Protein AF-A0AAJ1RHZ5-F1 (afdb_monomer_lite)

Secondary structure (DSSP, 8-state):
-HHHHHHHT-EE---TTEEE-S--TTS--SSSEEEEBS-TTTSTT-BPSP-EE-TT-HHHHHHHHHHHT--GGG---HHHHTSHHHHHHHHHHH----EEE-GGGT-SB-TTS-B--SSS---EEE--TTTTTTTTT--HHHHHHHHHHHHTHHHHHHHS----

Structure (mmCIF, N/CA/C/O backbone):
data_AF-A0AAJ1RHZ5-F1
#
_entry.id   AF-A0AAJ1RHZ5-F1
#
loop_
_atom_site.group_PDB
_atom_site.id
_atom_site.type_symbol
_atom_site.label_atom_id
_atom_site.label_alt_id
_atom_site.label_comp_id
_atom_site.label_asym_id
_atom_site.label_entity_id
_atom_site.label_seq_id
_atom_site.pdbx_PDB_ins_code
_atom_site.Cartn_x
_atom_site.Cartn_y
_atom_site.Cartn_z
_atom_site.occupancy
_atom_site.B_iso_or_equiv
_atom_site.auth_seq_id
_atom_site.auth_comp_id
_atom_site.auth_asym_id
_atom_site.auth_atom_id
_atom_site.pdbx_PDB_model_num
ATOM 1 N N . MET A 1 1 ? -2.445 11.296 5.668 1.00 91.81 1 MET A N 1
ATOM 2 C CA . MET A 1 1 ? -2.878 11.643 4.296 1.00 91.81 1 MET A CA 1
ATOM 3 C C . MET A 1 1 ? -3.380 10.452 3.487 1.00 91.81 1 MET A C 1
ATOM 5 O O . MET A 1 1 ? -4.572 10.395 3.252 1.00 91.81 1 MET A O 1
ATOM 9 N N . ARG A 1 2 ? -2.544 9.488 3.048 1.00 95.38 2 ARG A N 1
ATOM 10 C CA . ARG A 1 2 ? -3.006 8.370 2.181 1.00 95.38 2 ARG A CA 1
ATOM 11 C C . ARG A 1 2 ? -4.239 7.638 2.728 1.00 95.38 2 ARG A C 1
ATOM 13 O O . ARG A 1 2 ? -5.180 7.411 1.980 1.00 95.38 2 ARG A O 1
ATOM 20 N N . TYR A 1 3 ? -4.232 7.292 4.015 1.00 96.88 3 TYR A N 1
ATOM 21 C CA . TYR A 1 3 ? -5.358 6.601 4.648 1.00 96.88 3 TYR A CA 1
ATOM 22 C C . TYR A 1 3 ? -6.633 7.451 4.681 1.00 96.88 3 TYR A C 1
ATOM 24 O O . TYR A 1 3 ? -7.695 6.926 4.378 1.00 96.88 3 TYR A O 1
ATOM 32 N N . GLU A 1 4 ? -6.524 8.750 4.971 1.00 97.69 4 GLU A N 1
ATOM 33 C CA . GLU A 1 4 ? -7.658 9.690 4.975 1.00 97.69 4 GLU A CA 1
ATOM 34 C C . GLU A 1 4 ? -8.245 9.840 3.570 1.00 97.69 4 GLU A C 1
ATOM 36 O O . GLU A 1 4 ? -9.437 9.643 3.383 1.00 97.69 4 GLU A O 1
ATOM 41 N N . ILE A 1 5 ? -7.400 10.073 2.557 1.00 98.12 5 ILE A N 1
ATOM 42 C CA . ILE A 1 5 ? -7.841 10.226 1.161 1.00 98.12 5 ILE A CA 1
ATOM 43 C C . ILE A 1 5 ? -8.561 8.963 0.679 1.00 98.12 5 ILE A C 1
ATOM 45 O O . ILE A 1 5 ? -9.637 9.052 0.096 1.00 98.12 5 ILE A O 1
ATOM 49 N N . LEU A 1 6 ? -7.992 7.781 0.935 1.00 98.00 6 LEU A N 1
ATOM 50 C CA . LEU A 1 6 ? -8.618 6.518 0.540 1.00 98.00 6 LEU A CA 1
ATOM 51 C C . LEU A 1 6 ? -9.896 6.223 1.336 1.00 98.00 6 LEU A C 1
ATOM 53 O O . LEU A 1 6 ? -10.804 5.598 0.794 1.00 98.00 6 LEU A O 1
ATOM 57 N N . LEU A 1 7 ? -9.987 6.663 2.595 1.00 98.12 7 LEU A N 1
ATOM 58 C CA . LEU A 1 7 ? -11.204 6.519 3.387 1.00 98.12 7 LEU A CA 1
ATOM 59 C C . LEU A 1 7 ? -12.308 7.440 2.860 1.00 98.12 7 LEU A C 1
ATOM 61 O O . LEU A 1 7 ? -13.435 6.995 2.689 1.00 98.12 7 LEU A O 1
ATOM 65 N N . GLU A 1 8 ? -12.002 8.705 2.598 1.00 97.88 8 GLU A N 1
ATOM 66 C CA . GLU A 1 8 ? -12.999 9.702 2.203 1.00 97.88 8 GLU A CA 1
ATOM 67 C C . GLU A 1 8 ? -13.421 9.562 0.740 1.00 97.88 8 GLU A C 1
ATOM 69 O O . GLU A 1 8 ? -14.608 9.609 0.424 1.00 97.88 8 GLU A O 1
ATOM 74 N N . GLN A 1 9 ? -12.449 9.390 -0.156 1.00 97.81 9 GLN A N 1
ATOM 75 C CA . GLN A 1 9 ? -12.656 9.460 -1.605 1.00 97.81 9 GLN A CA 1
ATOM 76 C C . GLN A 1 9 ? -12.612 8.082 -2.271 1.00 97.81 9 GLN A C 1
ATOM 78 O O . GLN A 1 9 ? -13.174 7.891 -3.349 1.00 97.81 9 GLN A O 1
ATOM 83 N N . GLY A 1 10 ? -11.943 7.109 -1.647 1.00 96.81 10 GLY A N 1
ATOM 84 C CA . GLY A 1 10 ? -11.604 5.853 -2.305 1.00 96.81 10 GLY A CA 1
ATOM 85 C C . GLY A 1 10 ? -10.715 6.075 -3.532 1.00 96.81 10 GLY A C 1
ATOM 86 O O . GLY A 1 10 ? -9.856 6.958 -3.553 1.00 96.81 10 GLY A O 1
ATOM 87 N N . GLY A 1 11 ? -10.920 5.258 -4.562 1.00 96.06 11 GLY A N 1
ATOM 88 C CA . GLY A 1 11 ? -10.183 5.342 -5.820 1.00 96.06 11 GLY A CA 1
ATOM 89 C C . GLY A 1 11 ? -8.806 4.686 -5.747 1.00 96.06 11 GLY A C 1
ATOM 90 O O . GLY A 1 11 ? -8.569 3.826 -4.901 1.00 96.06 11 GLY A O 1
ATOM 91 N N . PHE A 1 12 ? -7.917 5.074 -6.664 1.00 96.44 12 PHE A N 1
ATOM 92 C CA . PHE A 1 12 ? -6.560 4.542 -6.813 1.00 96.44 12 PHE A CA 1
ATOM 93 C C . PHE A 1 12 ? -5.519 5.643 -6.573 1.00 96.44 12 PHE A C 1
ATOM 95 O O . PHE A 1 12 ? -5.577 6.712 -7.179 1.00 96.44 12 PHE A O 1
ATOM 102 N N . LEU A 1 13 ? -4.554 5.363 -5.698 1.00 96.19 13 LEU A N 1
ATOM 103 C CA . LEU A 1 13 ? -3.470 6.248 -5.299 1.00 96.19 13 LEU A CA 1
ATOM 104 C C . LEU A 1 13 ? -2.106 5.563 -5.541 1.00 96.19 13 LEU A C 1
ATOM 106 O O . LEU A 1 13 ? -1.600 4.851 -4.662 1.00 96.19 13 LEU A O 1
ATOM 110 N N . PRO A 1 14 ? -1.492 5.760 -6.724 1.00 92.69 14 PRO A N 1
ATOM 111 C CA . PRO A 1 14 ? -0.191 5.179 -7.041 1.00 92.69 14 PRO A CA 1
ATOM 112 C C . PRO A 1 14 ? 0.933 5.770 -6.176 1.00 92.69 14 PRO A C 1
ATOM 114 O O . PRO A 1 14 ? 0.801 6.832 -5.563 1.00 92.69 14 PRO A O 1
ATOM 117 N N . GLU A 1 15 ? 2.064 5.069 -6.105 1.00 91.38 15 GLU A N 1
ATOM 118 C CA . GLU A 1 15 ? 3.273 5.600 -5.468 1.00 91.38 15 GLU A CA 1
ATOM 119 C C . GLU A 1 15 ? 3.949 6.633 -6.374 1.00 91.38 15 GLU A C 1
ATOM 121 O O . GLU A 1 15 ? 4.084 6.429 -7.580 1.00 91.38 15 GLU A O 1
ATOM 126 N N . ALA A 1 16 ? 4.351 7.765 -5.791 1.00 90.31 16 ALA A N 1
ATOM 127 C CA . ALA A 1 16 ? 4.852 8.920 -6.539 1.00 90.31 16 ALA A CA 1
ATOM 128 C C . ALA A 1 16 ? 6.189 8.649 -7.248 1.00 90.31 16 ALA A C 1
ATOM 130 O O . ALA A 1 16 ? 6.526 9.322 -8.217 1.00 90.31 16 ALA A O 1
ATOM 131 N N . ASP A 1 17 ? 6.947 7.665 -6.773 1.00 90.19 17 ASP A N 1
ATOM 132 C CA . ASP A 1 17 ? 8.233 7.241 -7.316 1.00 90.19 17 ASP A CA 1
ATOM 133 C C . ASP A 1 17 ? 8.133 5.919 -8.082 1.00 90.19 17 ASP A C 1
ATOM 135 O O . ASP A 1 17 ? 9.094 5.152 -8.153 1.00 90.19 17 ASP A O 1
ATOM 139 N N . SER A 1 18 ? 6.967 5.654 -8.672 1.00 93.50 18 SER A N 1
ATOM 140 C CA . SER A 1 18 ? 6.740 4.504 -9.540 1.00 93.50 18 SER A CA 1
ATOM 141 C C . SER A 1 18 ? 6.632 4.910 -11.012 1.00 93.50 18 SER A C 1
ATOM 143 O O . SER A 1 18 ? 6.037 5.929 -11.364 1.00 93.50 18 SER A O 1
ATOM 145 N N . ILE A 1 19 ? 7.220 4.098 -11.891 1.00 96.00 19 ILE A N 1
ATOM 146 C CA . ILE A 1 19 ? 7.029 4.205 -13.339 1.00 96.00 19 ILE A CA 1
ATOM 147 C C . ILE A 1 19 ? 5.815 3.361 -13.711 1.00 96.00 19 ILE A C 1
ATOM 149 O O . ILE A 1 19 ? 5.817 2.154 -13.477 1.00 96.00 19 ILE A O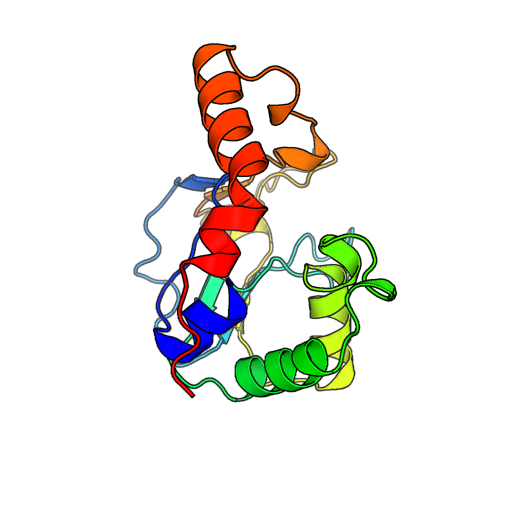 1
ATOM 153 N N . CYS A 1 20 ? 4.807 3.978 -14.323 1.00 96.50 20 CYS A N 1
ATOM 154 C CA . CYS A 1 20 ? 3.653 3.268 -14.869 1.00 96.50 20 CYS A CA 1
ATOM 155 C C . CYS A 1 20 ? 4.052 2.502 -16.142 1.00 96.50 20 CYS A C 1
ATOM 157 O O . CYS A 1 20 ? 4.539 3.097 -17.104 1.00 96.50 20 CYS A O 1
ATOM 159 N N . LEU A 1 21 ? 3.849 1.184 -16.139 1.00 97.19 21 LEU A N 1
ATOM 160 C CA . LEU A 1 21 ? 4.155 0.280 -17.254 1.00 97.19 21 LEU A CA 1
ATOM 161 C C . LEU A 1 21 ? 2.889 -0.239 -17.950 1.00 97.19 21 LEU A C 1
ATOM 163 O O . LEU A 1 21 ? 2.957 -0.680 -19.098 1.00 97.19 21 LEU A O 1
ATOM 167 N N . ARG A 1 22 ? 1.740 -0.200 -17.263 1.00 97.06 22 ARG A N 1
ATOM 168 C CA . ARG A 1 22 ? 0.437 -0.649 -17.769 1.00 97.06 22 ARG A CA 1
ATOM 169 C C . ARG A 1 22 ? -0.705 0.070 -17.049 1.00 97.06 22 ARG A C 1
ATOM 171 O O . ARG A 1 22 ? -0.563 0.438 -15.886 1.00 97.06 22 ARG A O 1
ATOM 178 N N . ASN A 1 23 ? -1.843 0.227 -17.726 1.00 95.50 23 ASN A N 1
ATOM 179 C CA . ASN A 1 23 ? -3.095 0.630 -17.084 1.00 95.50 23 ASN A CA 1
ATOM 180 C C . ASN A 1 23 ? -3.543 -0.401 -16.036 1.00 95.50 23 ASN A C 1
ATOM 182 O O . ASN A 1 23 ? -3.188 -1.574 -16.095 1.00 95.50 23 ASN A O 1
ATOM 186 N N . VAL A 1 24 ? -4.340 0.048 -15.073 1.00 95.69 24 VAL A N 1
ATOM 187 C CA . VAL A 1 24 ? -4.812 -0.772 -13.947 1.00 95.69 24 VAL A CA 1
ATOM 188 C C . VAL A 1 24 ? -6.314 -1.042 -14.023 1.00 95.69 24 VAL A C 1
ATOM 190 O O . VAL A 1 24 ? -6.916 -1.381 -13.017 1.00 95.69 24 VAL A O 1
ATOM 193 N N . ASP A 1 25 ? -6.927 -0.889 -15.199 1.00 92.06 25 ASP A N 1
ATOM 194 C CA . ASP A 1 25 ? -8.387 -0.959 -15.383 1.00 92.06 25 ASP A CA 1
ATOM 195 C C . ASP A 1 25 ? -8.969 -2.330 -14.996 1.00 92.06 25 ASP A C 1
ATOM 197 O O . ASP A 1 25 ? -10.109 -2.436 -14.553 1.00 92.06 25 ASP A O 1
ATOM 201 N N . GLU A 1 26 ? -8.172 -3.388 -15.159 1.00 93.56 26 GLU A N 1
ATOM 202 C CA . GLU A 1 26 ? -8.501 -4.758 -14.748 1.00 93.56 26 GLU A CA 1
ATOM 203 C C . GLU A 1 26 ? -8.249 -5.031 -13.259 1.00 93.56 26 GLU A C 1
ATOM 205 O O . GLU A 1 26 ? -8.687 -6.052 -12.723 1.00 93.56 26 GLU A O 1
ATOM 210 N N . LEU A 1 27 ? -7.540 -4.128 -12.582 1.00 93.69 27 LEU A N 1
ATOM 211 C CA . LEU A 1 27 ? -7.325 -4.181 -11.147 1.00 93.69 27 LEU A CA 1
ATOM 212 C C . LEU A 1 27 ? -8.444 -3.412 -10.439 1.00 93.69 27 LEU A C 1
ATOM 214 O O . LEU A 1 27 ? -9.031 -2.480 -10.976 1.00 93.69 27 LEU A O 1
ATOM 218 N N . PHE A 1 28 ? -8.727 -3.790 -9.194 1.00 92.31 28 PHE A N 1
ATOM 219 C CA . PHE A 1 28 ? -9.679 -3.075 -8.328 1.00 92.31 28 PHE A CA 1
ATOM 220 C C . PHE A 1 28 ? -11.163 -3.175 -8.738 1.00 92.31 28 PHE A C 1
ATOM 222 O O . PHE A 1 28 ? -11.963 -2.295 -8.435 1.00 92.31 28 PHE A O 1
ATOM 229 N N . VAL A 1 29 ? -11.552 -4.270 -9.399 1.00 91.56 29 VAL A N 1
ATOM 230 C CA . VAL A 1 29 ? -12.923 -4.478 -9.910 1.00 91.56 29 VAL A CA 1
ATOM 231 C C . VAL A 1 29 ? -13.965 -4.827 -8.841 1.00 91.56 29 VAL A C 1
ATOM 233 O O . VAL A 1 29 ? -15.161 -4.816 -9.129 1.00 91.56 29 VAL A O 1
ATOM 236 N N . LEU A 1 30 ? -13.538 -5.160 -7.620 1.00 92.38 30 LEU A N 1
ATOM 237 C CA . LEU A 1 30 ? -14.430 -5.463 -6.501 1.00 92.38 30 LEU A CA 1
ATOM 238 C C . LEU A 1 30 ? -14.320 -4.369 -5.427 1.00 92.38 30 LEU A C 1
ATOM 240 O O . LEU A 1 30 ? -13.256 -3.779 -5.249 1.00 92.38 30 LEU A O 1
ATOM 244 N N . PRO A 1 31 ? -15.388 -4.093 -4.665 1.00 91.25 31 PRO A N 1
ATOM 245 C CA . PRO A 1 31 ? -15.277 -3.234 -3.496 1.00 91.25 31 PRO A CA 1
ATOM 246 C C . PRO A 1 31 ? -14.367 -3.885 -2.448 1.00 91.25 31 PRO A C 1
ATOM 248 O O . PRO A 1 31 ? -14.729 -4.888 -1.842 1.00 91.25 31 PRO A O 1
ATOM 251 N N . SER A 1 32 ? -13.166 -3.345 -2.270 1.00 9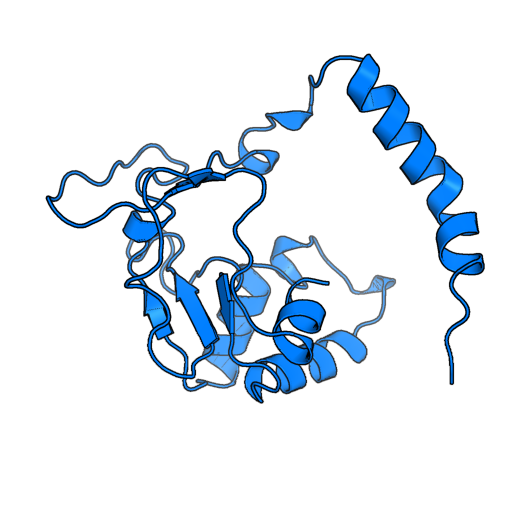6.00 32 SER A N 1
ATOM 252 C CA . SER A 1 32 ? -12.168 -3.832 -1.315 1.00 96.00 32 SER A CA 1
ATOM 253 C C . SER A 1 32 ? -11.163 -2.721 -1.028 1.00 96.00 32 SER A C 1
ATOM 255 O O . SER A 1 32 ? -11.095 -1.709 -1.732 1.00 96.00 32 SER A O 1
ATOM 257 N N . LEU A 1 33 ? -10.354 -2.932 0.002 1.00 97.88 33 LEU A N 1
ATOM 258 C CA . LEU A 1 33 ? -9.101 -2.229 0.219 1.00 97.88 33 LEU A CA 1
ATOM 259 C C . LEU A 1 33 ? -7.950 -3.058 -0.363 1.00 97.88 33 LEU A C 1
ATOM 261 O O . LEU A 1 33 ? -7.864 -4.264 -0.125 1.00 97.88 33 LEU A O 1
ATOM 265 N N . TYR A 1 34 ? -7.102 -2.426 -1.167 1.00 98.06 34 TYR A N 1
ATOM 266 C CA . TYR A 1 34 ? -6.118 -3.099 -2.008 1.00 98.06 34 TYR A CA 1
ATOM 267 C C . TYR A 1 34 ? -4.691 -2.689 -1.669 1.00 98.06 34 TYR A C 1
ATOM 269 O O . TYR A 1 34 ? -4.369 -1.503 -1.596 1.00 98.06 34 TYR A O 1
ATOM 277 N N . THR A 1 35 ? -3.807 -3.672 -1.545 1.00 97.38 35 THR A N 1
ATOM 278 C CA . THR A 1 35 ? -2.354 -3.484 -1.448 1.00 97.38 35 THR A CA 1
ATOM 279 C C . THR A 1 35 ? -1.627 -4.568 -2.256 1.00 97.38 35 THR A C 1
ATOM 281 O O . THR A 1 35 ? -2.264 -5.390 -2.911 1.00 97.38 35 THR A O 1
ATOM 284 N N . ALA A 1 36 ? -0.299 -4.575 -2.251 1.00 96.88 36 ALA A N 1
ATOM 285 C CA . ALA A 1 36 ? 0.524 -5.656 -2.774 1.00 96.88 36 ALA A CA 1
ATOM 286 C C . ALA A 1 36 ? 1.613 -6.019 -1.766 1.00 96.88 36 ALA A C 1
ATOM 288 O O . ALA A 1 36 ? 2.026 -5.186 -0.959 1.00 96.88 36 ALA A O 1
ATOM 289 N N . TYR A 1 37 ? 2.116 -7.248 -1.825 1.00 96.56 37 TYR A N 1
ATOM 290 C CA . TYR A 1 37 ? 3.303 -7.609 -1.057 1.00 96.56 37 TYR A CA 1
ATOM 291 C C . TYR A 1 37 ? 4.509 -6.749 -1.459 1.00 96.56 37 TYR A C 1
ATOM 293 O O . TYR A 1 37 ? 4.697 -6.407 -2.623 1.00 96.56 37 TYR A O 1
ATOM 301 N N . GLU A 1 38 ? 5.382 -6.441 -0.501 1.00 93.31 38 GLU A N 1
ATOM 302 C CA . GLU A 1 38 ? 6.669 -5.810 -0.811 1.00 93.31 38 GLU A CA 1
ATOM 303 C C . GLU A 1 38 ? 7.614 -6.841 -1.448 1.00 93.31 38 GLU A C 1
ATOM 305 O O . GLU A 1 38 ? 8.228 -6.595 -2.484 1.00 93.31 38 GLU A O 1
ATOM 310 N N . HIS A 1 39 ? 7.704 -8.021 -0.824 1.00 92.94 39 HIS A N 1
ATOM 311 C CA . HIS A 1 39 ? 8.287 -9.236 -1.388 1.00 92.94 39 HIS A CA 1
ATOM 312 C C . HIS A 1 39 ? 7.926 -10.444 -0.507 1.00 92.94 39 HIS A C 1
ATOM 314 O O . HIS A 1 39 ? 8.383 -10.553 0.632 1.00 92.94 39 HIS A O 1
ATOM 320 N N . GLU A 1 40 ? 7.210 -11.417 -1.062 1.00 92.75 40 GLU A N 1
ATOM 321 C CA . GLU A 1 40 ? 6.616 -12.560 -0.350 1.00 92.75 40 GLU A CA 1
ATOM 322 C C . GLU A 1 40 ? 7.640 -13.413 0.411 1.00 92.75 40 GLU A C 1
ATOM 324 O O . GLU A 1 40 ? 7.366 -13.891 1.507 1.00 92.75 40 GLU A O 1
ATOM 329 N N . THR A 1 41 ? 8.838 -13.605 -0.153 1.00 90.44 41 THR A N 1
ATOM 330 C CA . THR A 1 41 ? 9.854 -14.516 0.414 1.00 90.44 41 THR A CA 1
ATOM 331 C C . THR A 1 41 ? 10.979 -13.802 1.150 1.00 90.44 41 THR A C 1
ATOM 333 O O . THR A 1 41 ? 11.547 -14.358 2.086 1.00 90.44 41 THR A O 1
ATOM 336 N N . LYS A 1 42 ? 11.343 -12.581 0.739 1.00 90.38 42 LYS A N 1
ATOM 337 C CA . LYS A 1 42 ? 12.432 -11.827 1.384 1.00 90.38 42 LYS A CA 1
ATOM 338 C C . LYS A 1 42 ? 11.947 -10.979 2.552 1.00 90.38 42 LYS A C 1
ATOM 340 O O . LYS A 1 42 ? 12.746 -10.690 3.440 1.00 90.38 42 LYS A O 1
ATOM 345 N N . ARG A 1 43 ? 10.668 -10.596 2.555 1.00 89.75 43 ARG A N 1
ATOM 346 C CA . ARG A 1 43 ? 10.027 -9.812 3.613 1.00 89.75 43 ARG A CA 1
ATOM 347 C C . ARG A 1 43 ? 8.598 -10.312 3.856 1.00 89.75 43 ARG A C 1
ATOM 349 O O . ARG A 1 43 ? 7.642 -9.586 3.594 1.00 89.75 43 ARG A O 1
ATOM 356 N N . PRO A 1 44 ? 8.437 -11.547 4.355 1.00 91.12 44 PRO A N 1
ATOM 357 C CA . PRO A 1 44 ? 7.117 -12.137 4.546 1.00 91.12 44 PRO A CA 1
ATOM 358 C C . PRO A 1 44 ? 6.227 -11.243 5.420 1.00 91.12 44 PRO A C 1
ATOM 360 O O . PRO A 1 44 ? 6.661 -10.721 6.451 1.00 91.12 44 PRO A O 1
ATOM 363 N N . GLY A 1 45 ? 4.989 -11.050 4.968 1.00 92.56 45 GLY A N 1
ATOM 364 C CA . GLY A 1 45 ? 3.980 -10.207 5.610 1.00 92.56 45 GLY A CA 1
ATOM 365 C C . GLY A 1 45 ? 4.092 -8.710 5.311 1.00 92.56 45 GLY A C 1
ATOM 366 O O . GLY A 1 45 ? 3.109 -8.003 5.498 1.00 92.56 45 GLY A O 1
ATOM 367 N N . PHE A 1 46 ? 5.234 -8.204 4.832 1.00 95.69 46 PHE A N 1
ATOM 368 C CA . PHE A 1 46 ? 5.324 -6.795 4.445 1.00 95.69 46 PHE A CA 1
ATOM 369 C C . PHE A 1 46 ? 4.544 -6.540 3.161 1.00 95.69 46 PHE A C 1
ATOM 371 O O . PHE A 1 46 ? 4.685 -7.268 2.174 1.00 95.69 46 PHE A O 1
ATOM 378 N N . VAL A 1 47 ? 3.769 -5.465 3.187 1.00 96.38 47 VAL A N 1
ATOM 379 C CA . VAL A 1 47 ? 2.986 -4.967 2.063 1.00 96.38 47 VAL A CA 1
ATOM 380 C C . VAL A 1 47 ? 3.352 -3.513 1.792 1.00 96.38 47 VAL A C 1
ATOM 382 O O . VAL A 1 47 ? 3.799 -2.801 2.696 1.00 96.38 47 VAL A O 1
ATOM 385 N N . SER A 1 48 ? 3.160 -3.081 0.552 1.00 94.25 48 SER A N 1
ATOM 386 C CA . SER A 1 48 ? 3.167 -1.667 0.192 1.00 94.25 48 SER A CA 1
ATOM 387 C C . SER A 1 48 ? 2.051 -0.911 0.932 1.00 94.25 48 SER A C 1
ATOM 389 O O . SER A 1 48 ? 1.088 -1.522 1.415 1.00 94.25 48 SER A O 1
ATOM 391 N N . PRO A 1 49 ? 2.114 0.426 1.010 1.00 94.06 49 PRO A N 1
ATOM 392 C CA . PRO A 1 49 ? 0.952 1.224 1.376 1.00 94.06 49 PRO A CA 1
ATOM 393 C C . PRO A 1 49 ? -0.239 0.909 0.456 1.00 94.06 49 PRO A C 1
ATOM 395 O O . PRO A 1 49 ? -0.054 0.527 -0.699 1.00 94.06 49 PRO A O 1
ATOM 398 N N . PHE A 1 50 ? -1.470 1.082 0.945 1.00 97.38 50 PHE A N 1
ATOM 399 C CA . PHE A 1 50 ? -2.668 0.784 0.150 1.00 97.38 50 PHE A CA 1
ATOM 400 C C . PHE A 1 50 ? -2.683 1.538 -1.181 1.00 97.38 50 PHE A C 1
ATOM 402 O O . PHE A 1 50 ? -2.454 2.747 -1.211 1.00 97.38 50 PHE A O 1
ATOM 409 N N . TYR A 1 51 ? -2.967 0.820 -2.263 1.00 96.81 51 TYR A N 1
ATOM 410 C CA . TYR A 1 51 ? -3.057 1.359 -3.614 1.00 96.81 51 TYR A CA 1
ATOM 411 C C . TYR A 1 51 ? -4.462 1.841 -3.944 1.00 96.81 51 TYR A C 1
ATOM 413 O O . TYR A 1 51 ? -4.595 2.845 -4.626 1.00 96.81 51 TYR A O 1
ATOM 421 N N . ALA A 1 52 ? -5.504 1.149 -3.486 1.00 97.69 52 ALA A N 1
ATOM 422 C CA . ALA A 1 52 ? -6.876 1.530 -3.798 1.00 97.69 52 ALA A CA 1
ATOM 423 C C . ALA A 1 52 ? -7.845 1.158 -2.683 1.00 97.69 52 ALA A C 1
ATOM 425 O O . ALA A 1 52 ? -7.575 0.243 -1.905 1.00 97.69 52 ALA A O 1
ATOM 426 N N . SER A 1 53 ? -8.978 1.849 -2.624 1.00 97.75 53 SER A N 1
ATOM 427 C CA . SER A 1 53 ? -10.061 1.539 -1.693 1.00 97.75 53 SER A CA 1
ATOM 428 C C . SER A 1 53 ? -11.414 1.917 -2.277 1.00 97.75 53 SER A C 1
ATOM 430 O O . SER A 1 53 ? -11.532 2.880 -3.034 1.00 97.75 53 SER A O 1
ATOM 432 N N . SER A 1 54 ? -12.463 1.219 -1.853 1.00 94.69 54 SER A N 1
ATOM 433 C CA . SER A 1 54 ? -13.791 1.840 -1.812 1.00 94.69 54 SER A CA 1
ATOM 434 C C . SER A 1 54 ? -13.832 2.905 -0.706 1.00 94.69 54 SER A C 1
ATOM 436 O O . SER A 1 54 ? -13.210 2.695 0.343 1.00 94.69 54 SER A O 1
ATOM 438 N N . PRO A 1 55 ? -14.536 4.032 -0.902 1.00 96.12 55 PRO A N 1
ATOM 439 C CA . PRO A 1 55 ? -14.710 5.013 0.164 1.00 96.12 55 PRO A CA 1
ATOM 440 C C . PRO A 1 55 ? -15.429 4.371 1.362 1.00 96.12 55 PRO A C 1
ATOM 442 O O . PRO A 1 55 ? -16.280 3.497 1.197 1.00 96.12 55 PRO A O 1
ATOM 445 N N . GLY A 1 56 ? -15.074 4.790 2.574 1.00 96.75 56 GLY A N 1
ATOM 446 C CA . GLY A 1 56 ? -15.682 4.330 3.823 1.00 96.75 56 GLY A CA 1
ATOM 447 C C . GLY A 1 56 ? -15.215 2.957 4.316 1.00 96.75 56 GLY A C 1
ATOM 448 O O . GLY A 1 56 ? -15.875 2.374 5.174 1.00 96.75 56 GLY A O 1
ATOM 449 N N . HIS A 1 57 ? -14.110 2.408 3.798 1.00 97.25 57 HIS A N 1
ATOM 450 C CA . HIS A 1 57 ? -13.637 1.087 4.222 1.00 97.25 57 HIS A CA 1
ATOM 451 C C . HIS A 1 57 ? -13.303 1.055 5.725 1.00 97.25 57 HIS A C 1
ATOM 453 O O . HIS A 1 57 ? -12.419 1.777 6.192 1.00 97.25 57 HIS A O 1
ATOM 459 N N . SER A 1 58 ? -13.965 0.173 6.481 1.00 97.31 58 SER A N 1
ATOM 460 C CA . SER A 1 58 ? -13.894 0.127 7.953 1.00 97.31 58 SER A CA 1
ATOM 461 C C . SER A 1 58 ? -12.472 -0.036 8.488 1.00 97.31 58 SER A C 1
ATOM 463 O O . SER A 1 58 ? -12.109 0.589 9.481 1.00 97.31 58 SER A O 1
ATOM 465 N N . PHE A 1 59 ? -11.635 -0.814 7.797 1.00 98.00 59 PHE A N 1
ATOM 466 C CA . PHE A 1 59 ? -10.241 -0.995 8.198 1.00 98.00 59 PHE A CA 1
ATOM 467 C C . PHE A 1 59 ? -9.410 0.298 8.147 1.00 98.00 59 PHE A C 1
ATOM 469 O O . PHE A 1 59 ? -8.555 0.511 9.002 1.00 98.00 59 PHE A O 1
ATOM 476 N N . LEU A 1 60 ? -9.672 1.191 7.184 1.00 98.06 60 LEU A N 1
ATOM 477 C CA . LEU A 1 60 ? -8.992 2.489 7.127 1.00 98.06 60 LEU A CA 1
ATOM 478 C C . LEU A 1 60 ? -9.422 3.387 8.288 1.00 98.06 60 LEU A C 1
ATOM 480 O O . LEU A 1 60 ? -8.565 4.019 8.900 1.00 98.06 60 LEU A O 1
ATOM 484 N N . ALA A 1 61 ? -10.718 3.401 8.619 1.00 97.69 61 ALA A N 1
ATOM 485 C CA . ALA A 1 61 ? -11.228 4.132 9.780 1.00 97.69 61 ALA A CA 1
ATOM 486 C C . ALA A 1 61 ? -10.576 3.627 11.074 1.00 97.69 61 ALA A C 1
ATOM 488 O O . ALA A 1 61 ? -10.041 4.415 11.842 1.00 97.69 61 ALA A O 1
ATOM 489 N N . GLN A 1 62 ? -10.493 2.306 11.248 1.00 98.00 62 GLN A N 1
ATOM 490 C CA . GLN A 1 62 ? -9.845 1.693 12.406 1.00 98.00 62 GLN A CA 1
ATOM 491 C C . GLN A 1 62 ? -8.348 2.036 12.516 1.00 98.00 62 GLN A C 1
ATOM 493 O O . GLN A 1 62 ? -7.850 2.293 13.612 1.00 98.00 62 GLN A O 1
ATOM 498 N N . ILE A 1 63 ? -7.620 2.060 11.392 1.00 97.69 63 ILE A N 1
ATOM 499 C CA . ILE A 1 63 ? -6.219 2.505 11.362 1.00 97.69 63 ILE A CA 1
ATOM 500 C C . ILE A 1 63 ? -6.112 3.975 11.784 1.00 97.69 63 ILE A C 1
ATOM 502 O O . ILE A 1 63 ? -5.236 4.317 12.576 1.00 97.69 63 ILE A O 1
ATOM 506 N N . LEU A 1 64 ? -6.975 4.846 11.257 1.00 97.50 64 LEU A N 1
ATOM 507 C CA . LEU A 1 64 ? -6.956 6.273 11.582 1.00 97.50 64 LEU A CA 1
ATOM 508 C C . LEU A 1 64 ? -7.314 6.536 13.042 1.00 97.50 64 LEU A C 1
ATOM 510 O O . LEU A 1 64 ? -6.642 7.347 13.676 1.00 97.50 64 LEU A O 1
ATOM 514 N N . ASP A 1 65 ? -8.277 5.802 13.595 1.00 97.31 65 ASP A N 1
ATOM 515 C CA . ASP A 1 65 ? -8.613 5.861 15.014 1.00 97.31 65 ASP A CA 1
ATOM 516 C C . ASP A 1 65 ? -7.390 5.515 15.873 1.00 97.31 65 ASP A C 1
ATOM 518 O O . ASP A 1 65 ? -7.054 6.274 16.778 1.00 97.31 65 ASP A O 1
ATOM 522 N N . GLU A 1 66 ? -6.653 4.444 15.560 1.00 95.50 66 GLU A N 1
ATOM 523 C CA . GLU A 1 66 ? -5.425 4.087 16.289 1.00 95.50 66 GLU A CA 1
ATOM 524 C C . GLU A 1 66 ? -4.333 5.158 16.136 1.00 95.50 66 GLU A C 1
ATOM 526 O O . GLU A 1 66 ? -3.720 5.568 17.124 1.00 95.50 66 GLU A O 1
ATOM 531 N N . ILE A 1 67 ? -4.104 5.648 14.913 1.00 94.81 67 ILE A N 1
ATOM 532 C CA . ILE A 1 67 ? -3.093 6.679 14.646 1.00 94.81 67 ILE A CA 1
ATOM 533 C C . ILE A 1 67 ? -3.440 7.990 15.368 1.00 94.81 67 ILE A C 1
ATOM 535 O O . ILE A 1 67 ? -2.534 8.657 15.866 1.00 94.81 67 ILE A O 1
ATOM 539 N N . SER A 1 68 ? -4.725 8.343 15.484 1.00 94.56 68 SER A N 1
ATOM 540 C CA . SER A 1 68 ? -5.187 9.573 16.148 1.00 94.56 68 SER A CA 1
ATOM 541 C C . SER A 1 68 ? -4.827 9.634 17.636 1.00 94.56 68 SER A C 1
ATOM 543 O O . SER A 1 68 ? -4.707 10.719 18.203 1.00 94.56 68 SER A O 1
ATOM 545 N N . GLN A 1 69 ? -4.617 8.477 18.269 1.00 94.25 69 GLN A N 1
ATOM 546 C CA . GLN A 1 69 ? -4.226 8.390 19.676 1.00 94.25 69 GLN A CA 1
ATOM 547 C C . GLN A 1 69 ? -2.712 8.563 19.880 1.00 94.25 69 GLN A C 1
ATOM 549 O O . GLN A 1 69 ? -2.252 8.743 21.013 1.00 94.25 69 GLN A O 1
ATOM 554 N N . LEU A 1 70 ? -1.916 8.515 18.806 1.00 91.38 70 LEU A N 1
ATOM 555 C CA . LEU A 1 70 ? -0.466 8.650 18.887 1.00 91.38 70 LEU A CA 1
ATOM 556 C C . LEU A 1 70 ? -0.064 10.099 19.161 1.00 91.38 70 LEU A C 1
ATOM 558 O O . LEU A 1 70 ? -0.544 11.045 18.543 1.00 91.38 70 LEU A O 1
ATOM 562 N N . GLN A 1 71 ? 0.898 10.273 20.063 1.00 91.31 71 GLN A N 1
ATOM 563 C CA . GLN A 1 71 ? 1.487 11.581 20.317 1.00 91.31 71 GLN A CA 1
ATOM 564 C C . GLN A 1 71 ? 2.631 11.837 19.327 1.00 91.31 71 GLN A C 1
ATOM 566 O O . GLN A 1 71 ? 3.431 10.928 19.085 1.00 91.31 71 GLN A O 1
ATOM 571 N N . PRO A 1 72 ? 2.818 13.068 18.813 1.00 88.81 72 PRO A N 1
ATOM 572 C CA . PRO A 1 72 ? 3.916 13.368 17.889 1.00 88.81 72 PRO A CA 1
ATOM 573 C C . PRO A 1 72 ? 5.295 12.943 18.414 1.00 88.81 72 PRO A C 1
ATOM 575 O O . PRO A 1 72 ? 6.124 12.434 17.668 1.00 88.81 72 PRO A O 1
ATOM 578 N N . LYS A 1 73 ? 5.520 13.071 19.729 1.00 91.50 73 LYS A N 1
ATOM 579 C CA . LYS A 1 73 ? 6.776 12.684 20.395 1.00 91.50 73 LYS A CA 1
ATOM 580 C C . LYS A 1 73 ? 7.019 11.171 20.452 1.00 91.50 73 LYS A C 1
ATOM 582 O O . LYS A 1 73 ? 8.148 10.766 20.702 1.00 91.50 73 LYS A O 1
ATOM 587 N N . SER A 1 74 ? 5.984 10.349 20.270 1.00 88.88 74 SER A N 1
ATOM 588 C CA . SER A 1 74 ? 6.102 8.885 20.245 1.00 88.88 74 SER A CA 1
ATOM 589 C C . SER A 1 74 ? 6.257 8.314 18.836 1.00 88.88 74 SER A C 1
ATOM 591 O O . SER A 1 74 ? 6.453 7.110 18.695 1.00 88.88 74 SER A O 1
ATOM 593 N N . LEU A 1 75 ? 6.163 9.148 17.794 1.00 90.19 75 LEU A N 1
ATOM 594 C CA . LEU A 1 75 ? 6.318 8.692 16.418 1.00 90.19 75 LEU A CA 1
ATOM 595 C C . LEU A 1 75 ? 7.783 8.336 16.135 1.00 90.19 75 LEU A C 1
ATOM 597 O O . LEU A 1 75 ? 8.701 9.121 16.361 1.00 90.19 75 LEU A O 1
ATOM 601 N N . LEU A 1 76 ? 7.983 7.135 15.603 1.00 92.00 76 LEU A N 1
ATOM 602 C CA . LEU A 1 76 ? 9.223 6.691 14.976 1.00 92.00 76 LEU A CA 1
ATOM 603 C C . LEU A 1 76 ? 9.255 7.144 13.506 1.00 92.00 76 LEU A C 1
ATOM 605 O O . LEU A 1 76 ? 8.455 7.973 13.066 1.00 92.00 76 LEU A O 1
ATOM 609 N N . THR A 1 77 ? 10.153 6.558 12.713 1.00 90.75 77 THR A N 1
ATOM 610 C CA . THR A 1 77 ? 10.203 6.791 11.261 1.00 90.75 77 THR A CA 1
ATOM 611 C C . THR A 1 77 ? 8.841 6.539 10.592 1.00 90.75 77 THR A C 1
ATOM 613 O O . THR A 1 77 ? 8.085 5.682 11.062 1.00 90.75 77 THR A O 1
ATOM 616 N N . PRO A 1 78 ? 8.527 7.209 9.464 1.00 89.06 78 PRO A N 1
ATOM 617 C CA . PRO A 1 78 ? 7.264 6.998 8.755 1.00 89.06 78 PRO A CA 1
ATOM 618 C C . PRO A 1 78 ? 6.995 5.522 8.457 1.00 89.06 78 PRO A C 1
ATOM 620 O O . PRO A 1 78 ? 5.897 5.042 8.707 1.00 89.06 78 PRO A O 1
ATOM 623 N N . PHE A 1 79 ? 8.024 4.779 8.038 1.00 90.75 79 PHE A N 1
ATOM 624 C CA . PHE A 1 79 ? 7.971 3.336 7.794 1.00 90.75 79 PHE A CA 1
ATOM 625 C C . PHE A 1 79 ? 7.444 2.529 8.998 1.00 90.75 79 PHE A C 1
ATOM 627 O O . PHE A 1 79 ? 6.683 1.581 8.803 1.00 90.75 79 PHE A O 1
ATOM 634 N N . MET A 1 80 ? 7.826 2.912 10.221 1.00 93.19 80 MET A N 1
ATOM 635 C CA . MET A 1 80 ? 7.460 2.223 11.465 1.00 93.19 80 MET A CA 1
ATOM 636 C C . MET A 1 80 ? 6.140 2.694 12.067 1.00 93.19 80 MET A C 1
ATOM 638 O O . MET A 1 80 ? 5.431 1.874 12.633 1.00 93.19 80 MET A O 1
ATOM 642 N N . SER A 1 81 ? 5.827 3.986 11.969 1.00 92.56 81 SER A N 1
ATOM 643 C CA . SER A 1 81 ? 4.660 4.568 12.648 1.00 92.56 81 SER A CA 1
ATOM 644 C C . SER A 1 81 ? 3.384 4.490 11.816 1.00 92.56 81 SER A C 1
ATOM 646 O O . SER A 1 81 ? 2.308 4.287 12.364 1.00 92.56 81 SER A O 1
ATOM 648 N N . VAL A 1 82 ? 3.493 4.680 10.496 1.00 92.12 82 VAL A N 1
ATOM 649 C CA . VAL A 1 82 ? 2.327 4.808 9.599 1.00 92.12 82 VAL A CA 1
ATOM 650 C C . VAL A 1 82 ? 2.518 4.145 8.228 1.00 92.12 82 VAL A C 1
ATOM 652 O O . VAL A 1 82 ? 1.582 4.114 7.439 1.00 92.12 82 VAL A O 1
ATOM 655 N N . GLY A 1 83 ? 3.710 3.632 7.918 1.00 92.00 83 GLY A N 1
ATOM 656 C CA . GLY A 1 83 ? 4.073 3.018 6.638 1.00 92.00 83 GLY A CA 1
ATOM 657 C C . GLY A 1 83 ? 4.031 1.488 6.669 1.00 92.00 83 GLY A C 1
ATOM 658 O O . GLY A 1 83 ? 3.283 0.891 7.436 1.00 92.00 83 GLY A O 1
ATOM 659 N N . ASN A 1 84 ? 4.849 0.840 5.835 1.00 93.81 84 ASN A N 1
ATOM 660 C CA . ASN A 1 84 ? 4.755 -0.599 5.551 1.00 93.81 84 ASN A CA 1
ATOM 661 C C . ASN A 1 84 ? 4.886 -1.496 6.794 1.00 93.81 84 ASN A C 1
ATOM 663 O O . ASN A 1 84 ? 4.254 -2.550 6.849 1.00 93.81 84 ASN A O 1
ATOM 667 N N . GLN A 1 85 ? 5.701 -1.121 7.792 1.00 95.25 85 GLN A N 1
ATOM 668 C CA . GLN A 1 85 ? 5.806 -1.920 9.018 1.00 95.25 85 GLN A CA 1
ATOM 669 C C . GLN A 1 85 ? 4.565 -1.768 9.892 1.00 95.25 85 GLN A C 1
ATOM 671 O O . GLN A 1 85 ? 4.023 -2.783 10.321 1.00 95.25 85 GLN A O 1
ATOM 676 N N . ALA A 1 86 ? 4.098 -0.535 10.106 1.00 95.81 86 ALA A N 1
ATOM 677 C CA . ALA A 1 86 ? 2.851 -0.291 10.829 1.00 95.81 86 ALA A CA 1
ATOM 678 C C . ALA A 1 86 ? 1.695 -1.046 10.169 1.00 95.81 86 ALA A C 1
ATOM 680 O O . ALA A 1 86 ? 0.961 -1.768 10.833 1.00 95.81 86 ALA A O 1
ATOM 681 N N . LEU A 1 87 ? 1.596 -0.960 8.840 1.00 97.00 87 LEU A N 1
ATOM 682 C CA . LEU A 1 87 ? 0.552 -1.628 8.079 1.00 97.00 87 LEU A CA 1
ATOM 683 C C . LEU A 1 87 ? 0.625 -3.157 8.193 1.00 97.00 87 LEU A C 1
ATOM 685 O O . LEU A 1 87 ? -0.399 -3.793 8.433 1.00 97.00 87 LEU A O 1
ATOM 689 N N . ARG A 1 88 ? 1.820 -3.758 8.097 1.00 97.00 88 ARG A N 1
ATOM 690 C CA . ARG A 1 88 ? 2.008 -5.191 8.383 1.00 97.00 88 ARG A CA 1
ATOM 691 C C . ARG A 1 88 ? 1.460 -5.545 9.764 1.00 97.00 88 ARG A C 1
ATOM 693 O O . ARG A 1 88 ? 0.767 -6.550 9.917 1.00 97.00 88 ARG A O 1
ATOM 700 N N . A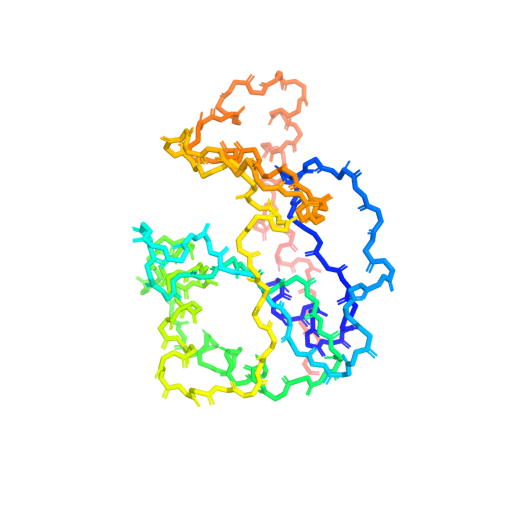SP A 1 89 ? 1.818 -4.754 10.769 1.00 97.12 89 ASP A N 1
ATOM 701 C CA . ASP A 1 89 ? 1.451 -5.026 12.152 1.00 97.12 89 ASP A CA 1
ATOM 702 C C . ASP A 1 89 ? -0.059 -4.838 12.378 1.00 97.12 89 ASP A C 1
ATOM 704 O O . ASP A 1 89 ? -0.660 -5.665 13.060 1.00 97.12 89 ASP A O 1
ATOM 708 N N . PHE A 1 90 ? -0.703 -3.860 11.731 1.00 97.56 90 PHE A N 1
ATOM 709 C CA . PHE A 1 90 ? -2.161 -3.691 11.732 1.00 97.56 90 PHE A CA 1
ATOM 710 C C . PHE A 1 90 ? -2.890 -4.861 11.069 1.00 97.56 90 PHE A C 1
ATOM 712 O O . PHE A 1 90 ? -3.832 -5.393 11.653 1.00 97.56 90 PHE A O 1
ATOM 719 N N . ILE A 1 91 ? -2.437 -5.308 9.892 1.00 97.81 91 ILE A N 1
ATOM 720 C CA . ILE A 1 91 ? -3.012 -6.477 9.207 1.00 97.81 91 ILE A CA 1
ATOM 721 C C . ILE A 1 91 ? -2.881 -7.713 10.097 1.00 97.81 91 ILE A C 1
ATOM 723 O O . ILE A 1 91 ? -3.846 -8.437 10.297 1.00 97.81 91 ILE A O 1
ATOM 727 N N . LYS A 1 92 ? -1.712 -7.924 10.711 1.00 97.19 92 LYS A N 1
ATOM 728 C CA . LYS A 1 92 ? -1.499 -9.044 11.636 1.00 97.19 92 LYS A CA 1
ATOM 729 C C . LYS A 1 92 ? -2.360 -8.945 12.902 1.00 97.19 92 LYS A C 1
ATOM 731 O O . LYS A 1 92 ? -2.757 -9.974 13.441 1.00 97.19 92 LYS A O 1
ATOM 736 N N . LYS A 1 93 ? -2.587 -7.733 13.416 1.00 97.75 93 LYS A N 1
ATOM 737 C CA . LYS A 1 93 ? -3.357 -7.472 14.643 1.00 97.75 93 LYS A CA 1
ATOM 738 C C . LYS A 1 93 ? -4.847 -7.741 14.444 1.00 97.75 93 LYS A C 1
ATOM 740 O O . LYS A 1 93 ? -5.483 -8.255 15.360 1.00 97.75 93 LYS A O 1
ATOM 745 N N . TRP A 1 94 ? -5.390 -7.361 13.292 1.00 98.06 94 TRP A N 1
ATOM 746 C CA . TRP A 1 94 ? -6.836 -7.297 13.075 1.00 98.06 94 TRP A CA 1
ATOM 747 C C . TRP A 1 94 ? -7.370 -8.235 11.994 1.00 98.06 94 TRP A C 1
ATOM 749 O O . TRP A 1 94 ? -8.583 -8.376 11.914 1.00 98.06 94 TRP A O 1
ATOM 759 N N . ASP A 1 95 ? -6.494 -8.870 11.212 1.00 97.12 95 ASP A N 1
ATOM 760 C CA . ASP A 1 95 ? -6.835 -9.822 10.144 1.00 97.12 95 ASP A CA 1
ATOM 761 C C . ASP A 1 95 ? -8.015 -9.350 9.267 1.00 97.12 95 ASP A C 1
ATOM 763 O O . ASP A 1 95 ? -9.060 -10.000 9.202 1.00 97.12 95 ASP A O 1
ATOM 767 N N . PRO A 1 96 ? -7.907 -8.150 8.666 1.00 97.19 96 PRO A N 1
ATOM 768 C CA . PRO A 1 96 ? -9.010 -7.544 7.936 1.00 97.19 96 PRO A CA 1
ATOM 769 C C . PRO A 1 96 ? -9.271 -8.265 6.610 1.00 97.19 96 PRO A C 1
ATOM 771 O O . PRO A 1 96 ? -8.355 -8.803 5.987 1.00 97.19 96 PRO A O 1
ATOM 774 N N . ASP A 1 97 ? -10.503 -8.162 6.117 1.00 95.69 97 ASP A N 1
ATOM 775 C CA . ASP A 1 97 ? -10.830 -8.551 4.746 1.00 95.69 97 ASP A CA 1
ATOM 776 C C . ASP A 1 97 ? -10.266 -7.509 3.766 1.00 95.69 97 ASP A C 1
ATOM 778 O O . ASP A 1 97 ? -10.779 -6.392 3.652 1.00 95.69 97 ASP A O 1
ATOM 782 N N . ILE A 1 98 ? -9.140 -7.844 3.132 1.00 97.06 98 ILE A N 1
ATOM 783 C CA . ILE A 1 98 ? -8.428 -6.995 2.172 1.00 97.06 98 ILE A CA 1
ATOM 784 C C . ILE A 1 98 ? -7.877 -7.830 1.019 1.00 97.06 98 ILE A C 1
ATOM 786 O O . ILE A 1 98 ? -7.575 -9.016 1.150 1.00 97.06 98 ILE A O 1
ATOM 790 N N . SER A 1 99 ? -7.646 -7.171 -0.109 1.00 97.44 99 SER A N 1
ATOM 791 C CA . SER A 1 99 ? -7.054 -7.784 -1.293 1.00 97.44 99 SER A CA 1
ATOM 792 C C . SER A 1 99 ? -5.563 -7.456 -1.377 1.00 97.44 99 SER A C 1
ATOM 794 O O . SER A 1 99 ? -5.178 -6.290 -1.490 1.00 97.44 99 SER A O 1
ATOM 796 N N . ILE A 1 100 ? -4.711 -8.484 -1.349 1.00 97.62 100 ILE A N 1
ATOM 797 C CA . ILE A 1 100 ? -3.252 -8.336 -1.449 1.00 97.62 100 ILE A CA 1
ATOM 798 C C . ILE A 1 100 ? -2.763 -8.947 -2.764 1.00 97.62 100 ILE A C 1
ATOM 800 O O . ILE A 1 100 ? -2.826 -10.159 -2.964 1.00 97.62 100 ILE A O 1
ATOM 804 N N . PHE A 1 101 ? -2.248 -8.108 -3.659 1.00 97.75 101 PHE A N 1
ATOM 805 C CA . PHE A 1 101 ? -1.646 -8.540 -4.916 1.00 97.75 101 PHE A CA 1
ATOM 806 C C . PHE A 1 101 ? -0.229 -9.112 -4.731 1.00 97.75 101 PHE A C 1
ATOM 808 O O . PHE A 1 101 ? 0.470 -8.766 -3.769 1.00 97.75 101 PHE A O 1
ATOM 815 N N . PRO A 1 102 ? 0.245 -9.940 -5.682 1.00 96.94 102 PRO A N 1
ATOM 816 C CA . PRO A 1 102 ? 1.650 -10.325 -5.758 1.00 96.94 102 PRO A CA 1
ATOM 817 C C . PRO A 1 102 ? 2.568 -9.105 -5.873 1.00 96.94 102 PRO A C 1
ATOM 819 O O . PRO A 1 102 ? 2.227 -8.120 -6.530 1.00 96.94 102 PRO A O 1
ATOM 822 N N . SER A 1 103 ? 3.771 -9.187 -5.305 1.00 95.94 103 SER A N 1
ATOM 823 C CA . SER A 1 103 ? 4.708 -8.064 -5.288 1.00 95.94 103 SER A CA 1
ATOM 824 C C . SER A 1 103 ? 5.088 -7.614 -6.691 1.00 95.94 103 SER A C 1
ATOM 826 O O . SER A 1 103 ? 5.217 -6.421 -6.933 1.00 95.94 103 SER A O 1
ATOM 828 N N . TYR A 1 104 ? 5.217 -8.544 -7.642 1.00 96.56 104 TYR A N 1
ATOM 829 C CA . TYR A 1 104 ? 5.665 -8.231 -8.999 1.00 96.56 104 TYR A CA 1
ATOM 830 C C . TYR A 1 104 ? 4.702 -7.341 -9.794 1.00 96.56 104 TYR A C 1
ATOM 832 O O . TYR A 1 104 ? 5.113 -6.802 -10.818 1.00 96.56 104 TYR A O 1
ATOM 840 N N . PHE A 1 105 ? 3.457 -7.155 -9.335 1.00 97.50 105 PHE A N 1
ATOM 841 C CA . PHE A 1 105 ? 2.523 -6.231 -9.979 1.00 97.50 105 PHE A CA 1
ATOM 842 C C . PHE A 1 105 ? 3.059 -4.792 -9.947 1.00 97.50 105 PHE A C 1
ATOM 844 O O . PHE A 1 105 ? 2.954 -4.089 -10.948 1.00 97.50 105 PHE A O 1
ATOM 851 N N . PHE A 1 106 ? 3.668 -4.375 -8.832 1.00 96.19 106 PHE A N 1
ATOM 852 C CA . PHE A 1 106 ? 4.140 -2.995 -8.622 1.00 96.19 106 PHE A CA 1
ATOM 853 C C . PHE A 1 106 ? 5.630 -2.901 -8.244 1.00 96.19 106 PHE A C 1
ATOM 855 O O . PHE A 1 106 ? 6.264 -1.862 -8.417 1.00 96.19 106 PHE A O 1
ATOM 862 N N . ASN A 1 107 ? 6.207 -4.008 -7.769 1.00 94.75 107 ASN A N 1
ATOM 863 C CA . ASN A 1 107 ? 7.594 -4.164 -7.333 1.00 94.75 107 ASN A CA 1
ATOM 864 C C . ASN A 1 107 ? 8.270 -5.356 -8.046 1.00 94.75 107 ASN A C 1
ATOM 866 O O . ASN A 1 107 ? 8.742 -6.289 -7.384 1.00 94.75 107 ASN A O 1
ATOM 870 N N . PRO A 1 108 ? 8.310 -5.383 -9.393 1.00 95.38 108 PRO A N 1
ATOM 871 C CA . PRO A 1 108 ? 8.914 -6.477 -10.159 1.00 95.38 108 PRO A CA 1
ATOM 872 C C . PRO A 1 108 ? 10.413 -6.616 -9.879 1.00 95.38 108 PRO A C 1
ATOM 874 O O . PRO A 1 108 ? 10.928 -7.733 -9.887 1.00 95.38 108 PRO A O 1
ATOM 877 N N . THR A 1 109 ? 11.115 -5.521 -9.578 1.00 92.88 109 THR A N 1
ATOM 878 C CA . THR A 1 109 ? 12.486 -5.561 -9.069 1.00 92.88 109 THR A CA 1
ATOM 879 C C . THR A 1 109 ? 12.482 -5.234 -7.585 1.00 92.88 109 THR A C 1
ATOM 881 O O . THR A 1 109 ? 12.293 -4.089 -7.171 1.00 92.88 109 THR A O 1
ATOM 884 N N . TYR A 1 110 ? 12.743 -6.243 -6.756 1.00 88.38 110 TYR A N 1
ATOM 885 C CA . TYR A 1 110 ? 12.965 -6.003 -5.337 1.00 88.38 110 TYR A CA 1
ATOM 886 C C . TYR A 1 110 ? 14.194 -5.117 -5.142 1.00 88.38 110 TYR A C 1
ATOM 888 O O . TYR A 1 110 ? 15.185 -5.258 -5.861 1.00 88.38 110 TYR A O 1
ATOM 896 N N . ILE A 1 111 ? 14.184 -4.276 -4.108 1.00 83.50 111 ILE A N 1
ATOM 897 C CA . ILE A 1 111 ? 15.245 -3.299 -3.843 1.00 83.50 111 ILE A CA 1
ATOM 898 C C . ILE A 1 111 ? 16.669 -3.884 -3.834 1.00 83.50 111 ILE A C 1
ATOM 900 O O . ILE A 1 111 ? 17.619 -3.213 -4.226 1.00 83.50 111 ILE A O 1
ATOM 904 N N . ARG A 1 112 ? 16.834 -5.157 -3.448 1.00 81.25 112 ARG A N 1
ATOM 905 C CA . ARG A 1 112 ? 18.129 -5.868 -3.473 1.00 81.25 112 ARG A CA 1
ATOM 906 C C . ARG A 1 112 ? 18.423 -6.594 -4.797 1.00 81.25 112 ARG A C 1
ATOM 908 O O . ARG A 1 112 ? 19.170 -7.567 -4.805 1.00 81.25 112 ARG A O 1
ATOM 915 N N . GLY A 1 113 ? 17.814 -6.160 -5.899 1.00 79.69 113 GLY A N 1
ATOM 916 C CA . GLY A 1 113 ? 18.150 -6.556 -7.271 1.00 79.69 113 GLY A CA 1
ATOM 917 C C . GLY A 1 113 ? 17.509 -7.847 -7.784 1.00 79.69 113 GLY A C 1
ATOM 918 O O . GLY A 1 113 ? 17.773 -8.238 -8.919 1.00 79.69 113 GLY A O 1
ATOM 919 N N . LYS A 1 114 ? 16.663 -8.531 -7.000 1.00 85.56 114 LYS A N 1
ATOM 920 C CA . LYS A 1 114 ? 15.941 -9.705 -7.510 1.00 85.56 114 LYS A CA 1
ATOM 921 C C . LYS A 1 114 ? 14.806 -9.235 -8.416 1.00 85.56 114 LYS A C 1
ATOM 923 O O . LYS A 1 114 ? 13.855 -8.632 -7.925 1.00 85.56 114 LYS A O 1
ATOM 928 N N . LYS A 1 115 ? 14.910 -9.548 -9.705 1.00 92.06 115 LYS A N 1
ATOM 929 C CA . LYS A 1 115 ? 13.897 -9.236 -10.710 1.00 92.06 115 LYS A CA 1
ATOM 930 C C . LYS A 1 115 ? 12.936 -10.406 -10.917 1.00 92.06 115 LYS A C 1
ATOM 932 O O . LYS A 1 115 ? 13.339 -11.571 -10.898 1.00 92.06 115 LYS A O 1
ATOM 937 N N . TYR A 1 116 ? 11.665 -10.083 -11.090 1.00 94.19 116 TYR A N 1
ATOM 938 C CA . TYR A 1 116 ? 10.638 -10.993 -11.556 1.00 94.19 116 TYR A CA 1
ATOM 939 C C . TYR A 1 116 ? 10.891 -11.354 -13.025 1.00 94.19 116 TYR A C 1
ATOM 941 O O . TYR A 1 116 ? 11.046 -10.473 -13.865 1.00 94.19 116 TYR A O 1
ATOM 949 N N . ASN A 1 117 ? 10.936 -12.656 -13.317 1.00 93.62 117 ASN A N 1
ATOM 950 C CA . ASN A 1 117 ? 11.224 -13.204 -14.648 1.00 93.62 117 ASN A CA 1
ATOM 951 C C . ASN A 1 117 ? 10.082 -14.103 -15.164 1.00 93.62 117 ASN A C 1
ATOM 953 O O . ASN A 1 117 ? 10.328 -14.975 -15.991 1.00 93.62 117 ASN A O 1
ATOM 957 N N . GLY A 1 118 ? 8.875 -13.974 -14.606 1.00 93.88 118 GLY A N 1
ATOM 958 C CA . GLY A 1 118 ? 7.701 -14.717 -15.073 1.00 93.88 118 GLY A CA 1
ATOM 959 C C . GLY A 1 118 ? 6.913 -13.945 -16.131 1.00 93.88 118 GLY A C 1
ATOM 960 O O . GLY A 1 118 ? 7.176 -12.771 -16.376 1.00 93.88 118 GLY A O 1
ATOM 961 N N . ASP A 1 119 ? 5.895 -14.594 -16.694 1.00 95.44 119 ASP A N 1
ATOM 962 C CA . ASP A 1 119 ? 5.082 -14.042 -17.793 1.00 95.44 119 ASP A CA 1
ATOM 963 C C . ASP A 1 119 ? 3.858 -13.237 -17.314 1.00 95.44 119 ASP A C 1
ATOM 965 O O . ASP A 1 119 ? 3.053 -12.752 -18.108 1.00 95.44 119 ASP A O 1
ATOM 969 N N . GLY A 1 120 ? 3.690 -13.119 -15.994 1.00 94.88 120 GLY A N 1
ATOM 970 C CA . GLY A 1 120 ? 2.585 -12.379 -15.381 1.00 94.88 120 GLY A CA 1
ATOM 971 C C . GLY A 1 120 ? 2.623 -10.866 -15.658 1.00 94.88 120 GLY A C 1
ATOM 972 O O . GLY A 1 120 ? 3.671 -10.312 -15.998 1.00 94.88 120 GLY A O 1
ATOM 973 N N . PRO A 1 121 ? 1.484 -10.175 -15.483 1.00 96.25 121 PRO A N 1
ATOM 974 C CA . PRO A 1 121 ? 1.371 -8.745 -15.737 1.00 96.25 121 PRO A CA 1
ATOM 975 C C . PRO A 1 121 ? 2.202 -7.922 -14.742 1.00 96.25 121 PRO A C 1
ATOM 977 O O . PRO A 1 121 ? 2.168 -8.162 -13.537 1.00 96.25 121 PRO A O 1
ATOM 980 N N . VAL A 1 122 ? 2.913 -6.916 -15.248 1.00 97.50 122 VAL A N 1
ATOM 981 C CA . VAL A 1 122 ? 3.617 -5.912 -14.440 1.00 97.50 122 VAL A CA 1
ATOM 982 C C . VAL A 1 122 ? 2.998 -4.554 -14.749 1.00 97.50 122 VAL A C 1
ATOM 984 O O . VAL A 1 122 ? 2.928 -4.163 -15.916 1.00 97.50 122 VAL A O 1
ATOM 987 N N . TYR A 1 123 ? 2.539 -3.856 -13.713 1.00 97.81 123 TYR A N 1
ATOM 988 C CA . TYR A 1 123 ? 1.808 -2.593 -13.824 1.00 97.81 123 TYR A CA 1
ATOM 989 C C . TYR A 1 123 ? 2.681 -1.387 -13.532 1.00 97.81 123 TYR A C 1
ATOM 991 O O . TYR A 1 123 ? 2.527 -0.350 -14.177 1.00 97.81 123 TYR A O 1
ATOM 999 N N . ALA A 1 124 ? 3.622 -1.524 -12.602 1.00 97.06 124 ALA A N 1
ATOM 1000 C CA . ALA A 1 124 ? 4.559 -0.463 -12.290 1.00 97.06 124 ALA A CA 1
ATOM 1001 C C . ALA A 1 124 ? 5.937 -0.996 -11.893 1.00 97.06 124 ALA A C 1
ATOM 1003 O O . ALA A 1 124 ? 6.092 -2.161 -11.531 1.00 97.06 124 ALA A O 1
ATOM 1004 N N . GLU A 1 125 ? 6.926 -0.109 -11.946 1.00 94.81 125 GLU A N 1
ATOM 1005 C CA . GLU A 1 125 ? 8.257 -0.308 -11.378 1.00 94.81 125 GLU A C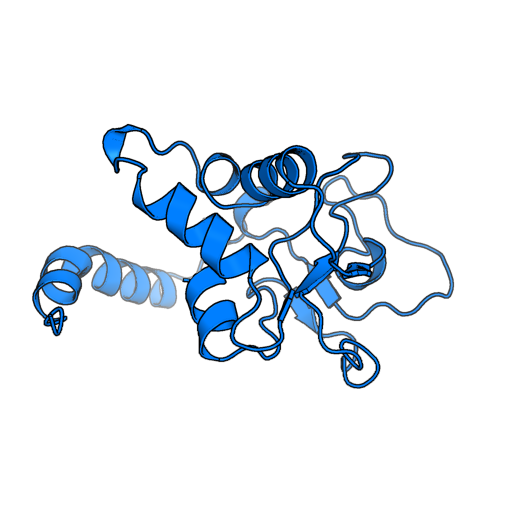A 1
ATOM 1006 C C . GLU A 1 125 ? 8.507 0.767 -10.318 1.00 94.81 125 GLU A C 1
ATOM 1008 O O . GLU A 1 125 ? 8.647 1.947 -10.645 1.00 94.81 125 GLU A O 1
ATOM 1013 N N . GLN A 1 126 ? 8.580 0.368 -9.049 1.00 93.19 126 GLN A N 1
ATOM 1014 C CA . GLN A 1 126 ? 8.983 1.264 -7.967 1.00 93.19 126 GLN A CA 1
ATOM 1015 C C . GLN A 1 126 ? 10.486 1.585 -8.032 1.00 93.19 126 GLN A C 1
ATOM 1017 O O . GLN A 1 126 ? 11.339 0.696 -8.121 1.00 93.19 126 GLN A O 1
ATOM 1022 N N . LEU A 1 127 ? 10.831 2.871 -7.939 1.00 91.88 127 LEU A N 1
ATOM 1023 C CA . LEU A 1 127 ? 12.218 3.334 -8.002 1.00 91.88 127 LEU A CA 1
ATOM 1024 C C . LEU A 1 127 ? 12.955 3.204 -6.668 1.00 91.88 127 LEU A C 1
ATOM 1026 O O . LEU A 1 127 ? 14.181 3.029 -6.686 1.00 91.88 127 LEU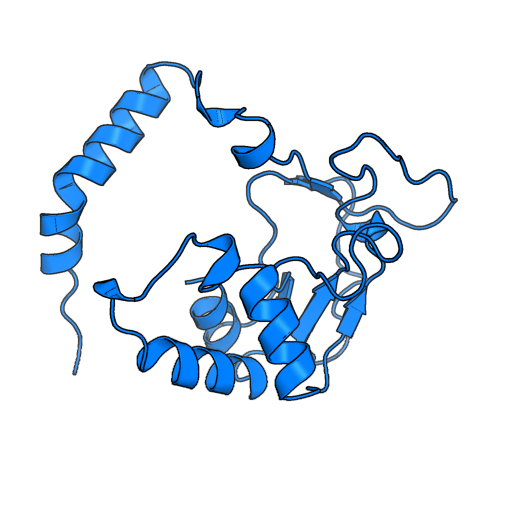 A O 1
ATOM 1030 N N . TRP A 1 128 ? 12.227 3.185 -5.546 1.00 88.31 128 TRP A N 1
ATOM 1031 C CA . TRP A 1 128 ? 12.755 3.161 -4.177 1.00 88.31 128 TRP A CA 1
ATOM 1032 C C . TRP A 1 128 ? 13.522 4.445 -3.848 1.00 88.31 128 TRP A C 1
ATOM 1034 O O . TRP A 1 128 ? 14.651 4.395 -3.351 1.00 88.31 128 TRP A O 1
ATOM 1044 N N . GLY A 1 129 ? 12.925 5.596 -4.165 1.00 86.81 129 GLY A N 1
ATOM 1045 C CA . GLY A 1 129 ? 13.595 6.895 -4.195 1.00 86.81 129 GLY A CA 1
ATOM 1046 C C . GLY A 1 129 ? 14.304 7.247 -2.892 1.00 86.81 129 GLY A C 1
ATOM 1047 O O . GLY A 1 129 ? 15.496 7.549 -2.900 1.00 86.81 129 GLY A O 1
ATOM 1048 N N . THR A 1 130 ? 13.615 7.120 -1.755 1.00 83.69 130 THR A N 1
ATOM 1049 C CA . THR A 1 130 ? 14.220 7.372 -0.439 1.00 83.69 130 THR A CA 1
ATOM 1050 C C . THR A 1 130 ? 15.285 6.336 -0.097 1.00 83.69 130 THR A C 1
ATOM 1052 O O . THR A 1 130 ? 16.356 6.690 0.379 1.00 83.69 130 THR A O 1
ATOM 1055 N N . THR A 1 131 ? 15.026 5.049 -0.337 1.00 85.94 131 THR A N 1
ATOM 1056 C CA . THR A 1 131 ? 15.950 3.986 0.088 1.00 85.94 131 THR A CA 1
ATOM 1057 C C . THR A 1 131 ? 17.228 3.928 -0.749 1.00 85.94 131 THR A C 1
ATOM 1059 O O . THR A 1 131 ? 18.253 3.458 -0.264 1.00 85.94 131 THR A O 1
ATOM 1062 N N . LYS A 1 132 ? 17.181 4.410 -1.993 1.00 86.50 132 LYS A N 1
ATOM 1063 C CA . LYS A 1 132 ? 18.349 4.568 -2.869 1.00 86.50 132 LYS A CA 1
ATOM 1064 C C . LYS A 1 132 ? 18.914 5.993 -2.857 1.00 86.50 132 LYS A C 1
ATOM 1066 O O . LYS A 1 132 ? 19.758 6.294 -3.696 1.00 86.50 132 LYS A O 1
ATOM 1071 N N . SER A 1 133 ? 18.445 6.861 -1.955 1.00 86.06 133 SER A N 1
ATOM 1072 C CA . SER A 1 133 ? 18.896 8.255 -1.846 1.00 86.06 133 SER A CA 1
ATOM 1073 C C . SER A 1 133 ? 18.780 9.057 -3.156 1.00 86.06 133 SER A C 1
ATOM 1075 O O . SER A 1 133 ? 19.545 9.987 -3.397 1.00 86.06 133 SER A O 1
ATOM 1077 N N . LEU A 1 134 ? 17.801 8.740 -4.014 1.00 83.19 134 LEU A N 1
ATOM 1078 C CA . LEU A 1 134 ? 17.642 9.379 -5.331 1.00 83.19 134 LEU A CA 1
ATOM 1079 C C . LEU A 1 134 ? 17.282 10.870 -5.234 1.00 83.19 134 LEU A C 1
ATOM 1081 O O . LEU A 1 134 ? 17.478 11.608 -6.194 1.00 83.19 134 LEU A O 1
ATOM 1085 N N . TYR A 1 135 ? 16.779 11.318 -4.081 1.00 80.56 135 TYR A N 1
ATOM 1086 C CA . TYR A 1 135 ? 16.385 12.709 -3.847 1.00 80.56 135 TYR A CA 1
ATOM 1087 C C . TYR A 1 135 ? 17.486 13.589 -3.242 1.00 80.56 135 TYR A C 1
ATOM 1089 O O . TYR A 1 135 ? 17.287 14.794 -3.107 1.00 80.56 135 TYR A O 1
ATOM 1097 N N . GLU A 1 136 ? 18.636 13.026 -2.855 1.00 79.25 136 GLU A N 1
ATOM 1098 C CA . GLU A 1 136 ? 19.694 13.800 -2.184 1.00 79.25 136 GLU A CA 1
ATOM 1099 C C . GLU A 1 136 ? 20.338 14.844 -3.109 1.00 79.25 136 GLU A C 1
ATOM 1101 O O . GLU A 1 136 ? 20.763 15.896 -2.637 1.00 79.25 136 GLU A O 1
ATOM 1106 N N . ASN A 1 137 ? 20.334 14.587 -4.422 1.00 68.94 137 ASN A N 1
ATOM 1107 C CA . ASN A 1 137 ? 20.964 15.426 -5.445 1.00 68.94 137 ASN A CA 1
ATOM 1108 C C . ASN A 1 137 ? 19.958 15.928 -6.496 1.00 68.94 137 ASN A C 1
ATOM 1110 O O . ASN A 1 137 ? 20.273 15.964 -7.687 1.00 68.94 137 ASN A O 1
ATOM 1114 N N . LEU A 1 138 ? 18.730 16.268 -6.082 1.00 66.12 138 LEU A N 1
ATOM 1115 C CA . LEU A 1 138 ? 17.792 16.935 -6.990 1.00 66.12 138 LEU A CA 1
ATOM 1116 C C . LEU A 1 138 ? 18.376 18.284 -7.451 1.00 66.12 138 LEU A C 1
ATOM 1118 O O . LEU A 1 138 ? 18.997 18.967 -6.633 1.00 66.12 138 LEU A O 1
ATOM 1122 N N . PRO A 1 139 ? 18.176 18.677 -8.724 1.00 68.12 139 PRO A N 1
ATOM 1123 C CA . PRO A 1 139 ? 18.592 19.984 -9.229 1.00 68.12 139 PRO A CA 1
ATOM 1124 C C . PRO A 1 139 ? 18.131 21.143 -8.322 1.00 68.12 139 PRO A C 1
ATOM 1126 O O . PRO A 1 139 ? 17.034 21.109 -7.754 1.00 68.12 139 PRO A O 1
ATOM 1129 N N . ASP A 1 140 ? 18.989 22.159 -8.165 1.00 61.66 140 ASP A N 1
ATOM 1130 C CA . ASP A 1 140 ? 18.834 23.249 -7.184 1.00 61.66 140 ASP A CA 1
ATOM 1131 C C . ASP A 1 140 ? 17.510 24.028 -7.312 1.00 61.66 140 ASP A C 1
ATOM 1133 O O . ASP A 1 140 ? 16.982 24.528 -6.315 1.00 61.66 140 ASP A O 1
ATOM 1137 N N . ASP A 1 141 ? 16.935 24.096 -8.514 1.00 66.19 141 ASP A N 1
ATOM 1138 C CA . ASP A 1 141 ? 15.665 24.767 -8.807 1.00 66.19 141 ASP A CA 1
ATOM 1139 C C . ASP A 1 141 ? 14.453 24.063 -8.170 1.00 66.19 141 ASP A C 1
ATOM 1141 O O . ASP A 1 141 ? 13.533 24.727 -7.690 1.00 66.19 141 ASP A O 1
ATOM 1145 N N . GLN A 1 142 ? 14.474 22.732 -8.065 1.00 60.38 142 GLN A N 1
ATOM 1146 C CA . GLN A 1 142 ? 13.448 21.969 -7.343 1.00 60.38 142 GLN A CA 1
ATOM 1147 C C . GLN A 1 142 ? 13.672 21.993 -5.826 1.00 60.38 142 GLN A C 1
ATOM 1149 O O . GLN A 1 142 ? 12.716 21.984 -5.044 1.00 60.38 142 GLN A O 1
ATOM 1154 N N . ARG A 1 143 ? 14.937 22.070 -5.395 1.00 59.84 143 ARG A N 1
ATOM 1155 C CA . ARG A 1 143 ? 15.322 22.100 -3.978 1.00 59.84 143 ARG A CA 1
ATOM 1156 C C . ARG A 1 143 ? 14.937 23.421 -3.309 1.00 59.84 143 ARG A C 1
ATOM 1158 O O . ARG A 1 143 ? 14.426 23.400 -2.193 1.00 59.84 143 ARG A O 1
ATOM 1165 N N . ALA A 1 144 ? 15.100 24.549 -4.001 1.00 60.59 144 ALA A N 1
ATOM 1166 C CA . ALA A 1 144 ? 14.673 25.865 -3.519 1.00 60.59 144 ALA A CA 1
ATOM 1167 C C . ALA A 1 144 ? 13.145 25.960 -3.341 1.00 60.59 144 ALA A C 1
ATOM 1169 O O . ALA A 1 144 ? 12.675 26.489 -2.335 1.00 60.59 144 ALA A O 1
ATOM 1170 N N . ALA A 1 145 ? 12.368 25.393 -4.272 1.00 61.47 145 ALA A N 1
ATOM 1171 C CA . ALA A 1 145 ? 10.909 25.346 -4.167 1.00 61.47 145 ALA A CA 1
ATOM 1172 C C . ALA A 1 145 ? 10.438 24.467 -2.993 1.00 61.47 145 ALA A C 1
ATOM 1174 O O . ALA A 1 145 ? 9.545 24.862 -2.244 1.00 61.47 145 ALA A O 1
ATOM 1175 N N . ALA A 1 146 ? 11.069 23.304 -2.791 1.00 57.75 146 ALA A N 1
ATOM 1176 C CA . ALA A 1 146 ? 10.783 22.437 -1.650 1.00 57.75 146 ALA A CA 1
ATOM 1177 C C . ALA A 1 146 ? 11.146 23.103 -0.309 1.00 57.75 146 ALA A C 1
ATOM 1179 O O . ALA A 1 146 ? 10.356 23.036 0.632 1.00 57.75 146 ALA A O 1
ATOM 1180 N N . LEU A 1 147 ? 12.297 23.789 -0.242 1.00 60.81 147 LEU A N 1
ATOM 1181 C CA . LEU A 1 147 ? 12.748 24.514 0.950 1.00 60.81 147 LEU A CA 1
ATOM 1182 C C . LEU A 1 147 ? 11.788 25.647 1.333 1.00 60.81 147 LEU A C 1
ATOM 1184 O O . LEU A 1 147 ? 11.377 25.713 2.489 1.00 60.81 147 LEU A O 1
ATOM 1188 N N . ALA A 1 148 ? 11.346 26.453 0.363 1.00 60.78 148 ALA A N 1
ATOM 1189 C CA . ALA A 1 148 ? 10.383 27.532 0.586 1.00 60.78 148 ALA A CA 1
ATOM 1190 C C . ALA A 1 148 ? 9.029 27.030 1.126 1.00 60.78 148 ALA A C 1
ATOM 1192 O O . ALA A 1 148 ? 8.402 27.688 1.956 1.00 60.78 148 ALA A O 1
ATOM 1193 N N . ILE A 1 149 ? 8.584 25.842 0.696 1.00 59.28 149 ILE A N 1
ATOM 1194 C CA . ILE A 1 149 ? 7.380 25.196 1.241 1.00 59.28 149 ILE A CA 1
ATOM 1195 C C . ILE A 1 149 ? 7.632 24.729 2.677 1.00 59.28 149 ILE A C 1
ATOM 1197 O O . ILE A 1 149 ? 6.784 24.953 3.538 1.00 59.28 149 ILE A O 1
ATOM 1201 N N . THR A 1 150 ? 8.787 24.108 2.953 1.00 57.69 150 THR A N 1
ATOM 1202 C CA . THR A 1 150 ? 9.120 23.612 4.299 1.00 57.69 150 THR A CA 1
ATOM 1203 C C . THR A 1 150 ? 9.337 24.717 5.333 1.00 57.69 150 THR A C 1
ATOM 1205 O O . THR A 1 150 ? 8.918 24.558 6.477 1.00 57.69 150 THR A O 1
ATOM 1208 N N . GLU A 1 151 ? 9.942 25.842 4.949 1.00 65.12 151 GLU A N 1
ATOM 1209 C CA . GLU A 1 151 ? 10.179 26.989 5.838 1.00 65.12 151 GLU A CA 1
ATOM 1210 C C . GLU A 1 151 ? 8.868 27.686 6.238 1.00 65.12 151 GLU A C 1
ATOM 1212 O O . GLU A 1 151 ? 8.729 28.127 7.379 1.00 65.12 151 GLU A O 1
ATOM 1217 N N . ASN A 1 152 ? 7.862 27.670 5.358 1.00 56.19 152 ASN A N 1
ATOM 1218 C CA . ASN A 1 152 ? 6.531 28.222 5.622 1.00 56.19 152 ASN A CA 1
ATOM 1219 C C . ASN A 1 152 ? 5.534 27.209 6.207 1.00 56.19 152 ASN A C 1
ATOM 1221 O O . ASN A 1 152 ? 4.366 27.553 6.392 1.00 56.19 152 ASN A O 1
ATOM 1225 N N . LEU A 1 153 ? 5.944 25.973 6.530 1.00 56.25 153 LEU A N 1
ATOM 1226 C CA . LEU A 1 153 ? 5.019 24.959 7.059 1.00 56.25 153 LEU A CA 1
ATOM 1227 C C . LEU A 1 153 ? 4.270 25.465 8.295 1.00 56.25 153 LEU A C 1
ATOM 1229 O O . LEU A 1 153 ? 3.064 25.284 8.387 1.00 56.25 153 LEU A O 1
ATOM 1233 N N . THR A 1 154 ? 4.928 26.168 9.214 1.00 53.25 154 THR A N 1
ATOM 1234 C CA . THR A 1 154 ? 4.256 26.686 10.417 1.00 53.25 154 THR A CA 1
ATOM 1235 C C . THR A 1 154 ? 3.099 27.638 10.079 1.00 53.25 154 THR A C 1
ATOM 1237 O O . THR A 1 154 ? 2.052 27.568 10.717 1.00 53.25 154 THR A O 1
ATOM 1240 N N . GLU A 1 155 ? 3.241 28.473 9.047 1.00 56.19 155 GLU A N 1
ATOM 1241 C CA . GLU A 1 155 ? 2.193 29.399 8.592 1.00 56.19 155 GLU A CA 1
ATOM 1242 C C . GLU A 1 155 ? 1.107 28.687 7.775 1.00 56.19 155 GLU A C 1
ATOM 1244 O O . GLU A 1 155 ? -0.080 28.953 7.956 1.00 56.19 155 GLU A O 1
ATOM 1249 N N . ILE A 1 156 ? 1.486 27.718 6.934 1.00 56.75 156 ILE A N 1
ATOM 1250 C CA . ILE A 1 156 ? 0.548 26.891 6.155 1.00 56.75 156 ILE A CA 1
ATOM 1251 C C . ILE A 1 156 ? -0.372 26.091 7.090 1.00 56.75 156 ILE A C 1
ATOM 1253 O O . ILE A 1 156 ? -1.579 26.017 6.865 1.00 56.75 156 ILE A O 1
ATOM 1257 N N . TRP A 1 157 ? 0.180 25.530 8.167 1.00 52.78 157 TRP A N 1
ATOM 1258 C CA . TRP A 1 157 ? -0.586 24.788 9.169 1.00 52.78 157 TRP A CA 1
ATOM 1259 C C . TRP A 1 157 ? -1.457 25.699 10.050 1.00 52.78 157 TRP A C 1
ATOM 1261 O O . TRP A 1 157 ? -2.519 25.269 10.487 1.00 52.78 157 TRP A O 1
ATOM 1271 N N . GLN A 1 158 ? -1.062 26.957 10.282 1.00 51.34 158 GLN A N 1
ATOM 1272 C CA . GLN A 1 158 ? -1.893 27.950 10.982 1.00 51.34 158 GLN A CA 1
ATOM 1273 C C . GLN A 1 158 ? -3.022 28.522 10.104 1.00 51.34 158 GLN A C 1
ATOM 1275 O O . GLN A 1 158 ? -4.045 28.952 10.634 1.00 51.34 158 GLN A O 1
ATOM 1280 N N . GLY A 1 159 ? -2.852 28.526 8.778 1.00 49.44 159 GLY A N 1
ATOM 1281 C CA . GLY A 1 159 ? -3.840 29.025 7.815 1.00 49.44 159 GLY A CA 1
ATOM 1282 C C . GLY A 1 159 ? -4.972 28.047 7.475 1.00 49.44 159 GLY A C 1
ATOM 1283 O O . GLY A 1 159 ? -6.001 28.466 6.945 1.00 49.44 159 GLY A O 1
ATOM 1284 N N . LEU A 1 160 ? -4.822 26.758 7.790 1.00 47.50 160 LEU A N 1
ATOM 1285 C CA . LEU A 1 160 ? -5.896 25.771 7.671 1.00 47.50 160 LEU A CA 1
ATOM 1286 C C . LEU A 1 160 ? -6.808 25.886 8.898 1.00 47.50 160 LEU A C 1
ATOM 1288 O O . LEU A 1 160 ? -6.539 25.292 9.941 1.00 47.50 160 LEU A O 1
ATOM 1292 N N . GLN A 1 161 ? -7.890 26.666 8.792 1.00 42.97 161 GLN A N 1
ATOM 1293 C CA . GLN A 1 161 ? -8.941 26.627 9.808 1.00 42.97 161 GLN A CA 1
ATOM 1294 C C . GLN A 1 161 ? -9.466 25.194 9.926 1.00 42.97 161 GLN A C 1
ATOM 1296 O O . GLN A 1 161 ? -10.035 24.643 8.983 1.00 42.97 161 GLN A O 1
ATOM 1301 N N . VAL A 1 162 ? -9.268 24.596 11.100 1.00 45.69 162 VAL A N 1
ATOM 1302 C CA .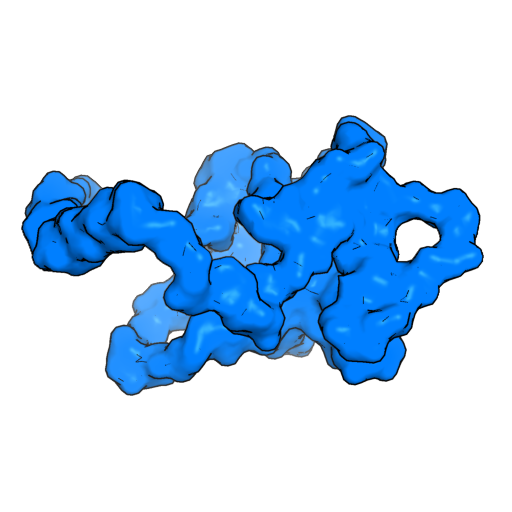 VAL A 1 162 ? -9.954 23.369 11.494 1.00 45.69 162 VAL A CA 1
ATOM 1303 C C . VAL A 1 162 ? -11.418 23.754 11.668 1.00 45.69 162 VAL A C 1
ATOM 1305 O O . VAL A 1 162 ? -11.784 24.368 12.669 1.00 45.69 162 VAL A O 1
ATOM 1308 N N . ASN A 1 163 ? -12.243 23.465 10.663 1.00 43.28 163 ASN A N 1
ATOM 1309 C CA . ASN A 1 163 ? -13.687 23.517 10.836 1.00 43.28 163 ASN A CA 1
ATOM 1310 C C . ASN A 1 163 ? -14.048 22.433 11.860 1.00 43.28 163 ASN A C 1
ATOM 1312 O O . ASN A 1 163 ? -13.905 21.242 11.586 1.00 43.28 163 ASN A O 1
ATOM 1316 N N . SER A 1 164 ? -14.413 22.892 13.055 1.00 42.19 164 SER A N 1
ATOM 1317 C CA . SER A 1 164 ? -14.955 22.129 14.183 1.00 42.19 164 SER A CA 1
ATOM 1318 C C . SER A 1 164 ? -16.347 21.584 13.905 1.00 42.19 164 SER A C 1
ATOM 1320 O O . SER A 1 164 ? -17.117 22.340 13.266 1.00 42.19 164 SER A O 1
#

Sequence (164 aa):
MRYEILLEQGGFLPEADSICLRNVDELFVLPSLYTAYEHETKRPGFVSPFYASSPGHSFLAQILDEISQLQPKSLLTPFMSVGNQALRDFIKKWDPDISIFPSYFFNPTYIRGKKYNGDGPVYAEQLWGTTKSLYENLPDDQRAAALAITENLTEIWQGLQVNS

Foldseek 3Di:
DLLVCCQAPWAFDDDPQKDFPDDCPVPPPDAFWEWEALACPPDNLFIFPTGTHDHNPVLSVVLVVVLVPDDPVNDDPCCCNPGRVSVSVSCVVPVDPHYYHYNQQADQQRPVGDGNDDPDHHGIHGPCCVVVVVVVDDPPVVVVVVVVCVVCVVVVVVPPPPPD

pLDDT: mean 87.54, std 14.82, range [42.19, 98.12]

Radius of gyration: 17.45 Å; chains: 1; bounding box: 37×44×38 Å